Protein AF-A0A973RS34-F1 (afdb_monomer_lite)

Radius of gyration: 15.55 Å; chains: 1; bounding box: 41×17×44 Å

Foldseek 3Di:
DDPPQDWDWDQQPQPRDTDTWGFPDWDDDPPDTDTHTDCVSSVVVNCVSVVPPPPPD

Sequence (57 aa):
MASLGTHVPVECPVCDEPVRLPIADVSTSRSALTVQIDTAPLHAHVAEHRAPAGAAT

pLDDT: mean 80.37, std 16.07, range [40.09, 92.5]

Secondary structure (DSSP, 8-state):
------EEEEE-TTT--EEEEEEEEEEEETTEEEEEE--HHHHHHHHHHHS-TT---

Structure (mmCIF, N/CA/C/O backbone):
data_AF-A0A973RS34-F1
#
_entry.id   AF-A0A973RS34-F1
#
loop_
_atom_site.group_PDB
_atom_site.id
_atom_site.type_symbol
_atom_site.label_atom_id
_atom_site.label_alt_id
_atom_site.label_comp_id
_atom_site.label_asym_id
_atom_site.label_entity_id
_atom_site.label_seq_id
_atom_site.pdbx_PDB_ins_code
_atom_site.Cartn_x
_atom_site.Cartn_y
_atom_site.Cartn_z
_atom_site.occupancy
_atom_site.B_iso_or_equiv
_atom_site.auth_seq_id
_atom_site.auth_comp_id
_atom_site.auth_asym_id
_atom_site.auth_atom_id
_atom_site.pdbx_PDB_model_num
ATOM 1 N N . MET A 1 1 ? 12.027 -5.610 22.286 1.00 40.09 1 MET A N 1
ATOM 2 C CA . MET A 1 1 ? 10.626 -5.236 22.004 1.00 40.09 1 MET A CA 1
ATOM 3 C C . MET A 1 1 ? 10.472 -5.223 20.494 1.00 40.09 1 MET A C 1
ATOM 5 O O . MET A 1 1 ? 11.026 -4.341 19.858 1.00 40.09 1 MET A O 1
ATOM 9 N N . ALA A 1 2 ? 9.873 -6.261 19.910 1.00 40.56 2 ALA A N 1
ATOM 10 C CA . ALA A 1 2 ? 9.655 -6.310 18.468 1.00 40.56 2 ALA A CA 1
ATOM 11 C C . ALA A 1 2 ? 8.386 -5.513 18.169 1.00 40.56 2 ALA A C 1
ATOM 13 O O . ALA A 1 2 ? 7.286 -5.967 18.480 1.00 40.56 2 ALA A O 1
ATOM 14 N N . SER A 1 3 ? 8.540 -4.307 17.627 1.00 51.00 3 SER A N 1
ATOM 15 C CA . SER A 1 3 ? 7.429 -3.611 16.992 1.00 51.00 3 SER A CA 1
ATOM 16 C C . SER A 1 3 ? 6.977 -4.497 15.837 1.00 51.00 3 SER A C 1
ATOM 18 O O . SER A 1 3 ? 7.663 -4.589 14.820 1.00 51.00 3 SER A O 1
ATOM 20 N N . LEU A 1 4 ? 5.856 -5.200 16.003 1.00 50.69 4 LEU A N 1
ATOM 21 C CA . LEU A 1 4 ? 5.097 -5.739 14.881 1.00 50.69 4 LEU A CA 1
ATOM 22 C C . LEU A 1 4 ? 4.595 -4.513 14.118 1.00 50.69 4 LEU A C 1
ATOM 24 O O . LEU A 1 4 ? 3.485 -4.054 14.354 1.00 50.69 4 LEU A O 1
ATOM 28 N N . GLY A 1 5 ? 5.459 -3.897 13.306 1.00 62.91 5 GLY A N 1
ATOM 29 C CA . GLY A 1 5 ? 5.059 -2.816 12.421 1.00 62.91 5 GLY A CA 1
ATOM 30 C C . GLY A 1 5 ? 3.897 -3.353 11.605 1.00 62.91 5 GLY A C 1
ATOM 31 O O . GLY A 1 5 ? 4.057 -4.342 10.884 1.00 62.91 5 GLY A O 1
ATOM 32 N N . THR A 1 6 ? 2.709 -2.800 11.807 1.00 81.25 6 THR A N 1
ATOM 33 C CA . THR A 1 6 ? 1.527 -3.249 11.087 1.00 81.25 6 THR A CA 1
ATOM 34 C C . THR A 1 6 ? 1.704 -2.792 9.646 1.00 81.25 6 THR A C 1
ATOM 36 O O . THR A 1 6 ? 1.718 -1.594 9.370 1.00 81.25 6 THR A O 1
ATOM 39 N N . HIS A 1 7 ? 1.922 -3.745 8.742 1.00 86.94 7 HIS A N 1
ATOM 40 C CA . HIS A 1 7 ? 2.035 -3.493 7.309 1.00 86.94 7 HIS A CA 1
ATOM 41 C C . HIS A 1 7 ? 0.826 -4.097 6.604 1.00 86.94 7 HIS A C 1
ATOM 43 O O . HIS A 1 7 ? 0.358 -5.172 6.984 1.00 86.94 7 HIS A O 1
ATOM 49 N N . VAL A 1 8 ? 0.358 -3.431 5.554 1.00 88.38 8 VAL A N 1
ATOM 50 C CA . VAL A 1 8 ? -0.686 -3.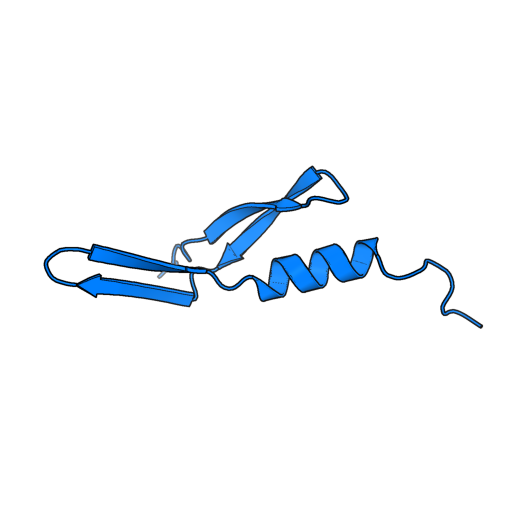943 4.666 1.00 88.38 8 VAL A CA 1
ATOM 51 C C . VAL A 1 8 ? -0.013 -4.472 3.397 1.00 88.38 8 VAL A C 1
ATOM 53 O O . VAL A 1 8 ? 0.738 -3.723 2.766 1.00 88.38 8 VAL A O 1
ATOM 56 N N . PRO A 1 9 ? -0.215 -5.749 3.027 1.00 88.75 9 PRO A N 1
ATOM 57 C CA . PRO A 1 9 ? 0.239 -6.249 1.738 1.00 88.75 9 PRO A CA 1
ATOM 58 C C . PRO A 1 9 ? -0.653 -5.679 0.630 1.00 88.75 9 PRO A C 1
ATOM 60 O O . PRO A 1 9 ? -1.877 -5.765 0.715 1.00 88.75 9 PRO A O 1
ATOM 63 N N . VAL A 1 10 ? -0.041 -5.101 -0.400 1.00 90.50 10 VAL A N 1
ATOM 64 C CA . VAL A 1 10 ? -0.723 -4.603 -1.600 1.00 90.50 10 VAL A CA 1
ATOM 65 C C . VAL A 1 10 ? -0.015 -5.160 -2.826 1.00 90.50 10 VAL A C 1
ATOM 67 O O . VAL A 1 10 ? 1.210 -5.120 -2.898 1.00 90.50 10 VAL A O 1
ATOM 70 N N . GLU A 1 11 ? -0.772 -5.688 -3.781 1.00 92.50 11 GLU A N 1
ATOM 71 C CA . GLU A 1 11 ? -0.224 -6.210 -5.036 1.00 92.50 11 GLU A CA 1
ATOM 72 C C . GLU A 1 11 ? 0.246 -5.057 -5.932 1.00 92.50 11 GLU A C 1
ATOM 74 O O . GLU A 1 11 ? -0.473 -4.076 -6.151 1.00 92.50 11 GLU A O 1
ATOM 79 N N . CYS A 1 12 ? 1.478 -5.151 -6.432 1.00 89.62 12 CYS A N 1
ATOM 80 C CA . CYS A 1 12 ? 2.007 -4.196 -7.392 1.00 89.62 12 CYS A CA 1
ATOM 81 C C . CYS A 1 12 ? 1.259 -4.345 -8.728 1.00 89.62 12 CYS A C 1
ATOM 83 O O . CYS A 1 12 ? 1.283 -5.426 -9.308 1.00 89.62 12 CYS A O 1
ATOM 85 N N . PRO A 1 13 ? 0.676 -3.276 -9.298 1.00 86.88 13 PRO A N 1
ATOM 86 C CA . PRO A 1 13 ? -0.084 -3.364 -10.549 1.00 86.88 13 PRO A CA 1
ATOM 87 C C . PRO A 1 13 ? 0.782 -3.589 -11.804 1.00 86.88 13 PRO A C 1
ATOM 89 O O . PRO A 1 13 ? 0.251 -3.577 -12.911 1.00 86.88 13 PRO A O 1
ATOM 92 N N . VAL A 1 14 ? 2.109 -3.702 -11.658 1.00 90.06 14 VAL A N 1
ATOM 93 C CA . VAL A 1 14 ? 3.052 -3.860 -12.780 1.00 90.06 14 VAL A CA 1
ATOM 94 C C . VAL A 1 14 ? 3.681 -5.250 -12.816 1.00 90.06 14 VAL A C 1
ATOM 96 O O . VAL A 1 14 ? 3.800 -5.825 -13.893 1.00 90.06 14 VAL A O 1
ATOM 99 N N . CYS A 1 15 ? 4.105 -5.769 -11.662 1.00 89.88 15 CYS A N 1
ATOM 100 C CA . CYS A 1 15 ? 4.783 -7.062 -11.551 1.00 89.88 15 CYS A CA 1
ATOM 101 C C . CYS A 1 15 ? 3.987 -8.115 -10.765 1.00 89.88 15 CYS A C 1
ATOM 103 O O . CYS A 1 15 ? 4.499 -9.214 -10.568 1.00 89.88 15 CYS A O 1
ATOM 105 N N . ASP A 1 16 ? 2.791 -7.771 -10.273 1.00 91.81 16 ASP A N 1
ATOM 106 C CA . ASP A 1 16 ? 1.928 -8.622 -9.439 1.00 91.81 16 ASP A CA 1
ATOM 107 C C . ASP A 1 16 ? 2.598 -9.123 -8.136 1.00 91.81 16 ASP A C 1
ATOM 109 O O . ASP A 1 16 ? 2.075 -9.995 -7.443 1.00 91.81 16 ASP A O 1
ATOM 113 N N . GLU 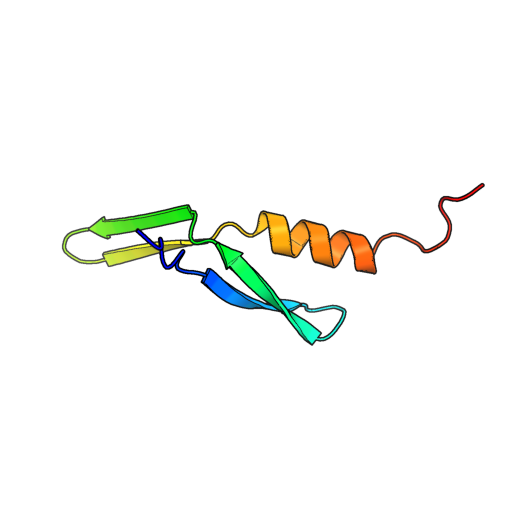A 1 17 ? 3.748 -8.557 -7.743 1.00 90.12 17 GLU A N 1
ATOM 114 C CA . GLU A 1 17 ? 4.406 -8.897 -6.478 1.00 90.12 17 GLU A CA 1
ATOM 115 C C . GLU A 1 17 ? 3.772 -8.169 -5.278 1.00 90.12 17 GLU A C 1
ATOM 117 O O . GLU A 1 17 ? 3.390 -6.997 -5.378 1.00 90.12 17 GLU A O 1
ATOM 122 N N . PRO A 1 18 ? 3.693 -8.821 -4.102 1.00 89.25 18 PRO A N 1
ATOM 123 C CA . PRO A 1 18 ? 3.153 -8.207 -2.895 1.00 89.25 18 PRO A CA 1
ATOM 124 C C . PRO A 1 18 ? 4.146 -7.215 -2.268 1.00 89.25 18 PRO A C 1
ATOM 126 O O . PRO A 1 18 ? 5.183 -7.596 -1.723 1.00 89.25 18 PRO A O 1
ATOM 129 N N . VAL A 1 19 ? 3.780 -5.934 -2.245 1.00 90.31 19 VAL A N 1
ATOM 130 C CA . VAL A 1 19 ? 4.530 -4.855 -1.590 1.00 90.31 19 VAL A CA 1
ATOM 131 C C . VAL A 1 19 ? 3.964 -4.605 -0.192 1.00 90.31 19 VAL A C 1
ATOM 133 O O . VAL A 1 19 ? 2.757 -4.455 0.000 1.00 90.31 19 VAL A O 1
ATOM 136 N N . ARG A 1 20 ? 4.838 -4.554 0.818 1.00 90.62 20 ARG A N 1
ATOM 137 C CA . ARG A 1 20 ? 4.447 -4.278 2.209 1.00 90.62 20 ARG A CA 1
ATOM 138 C C . ARG A 1 20 ? 4.415 -2.777 2.464 1.00 90.62 20 ARG A C 1
ATOM 140 O O . ARG A 1 20 ? 5.467 -2.146 2.524 1.00 90.62 20 ARG A O 1
ATOM 147 N N . LEU A 1 21 ? 3.222 -2.225 2.668 1.00 91.19 21 LEU A N 1
ATOM 148 C CA . LEU A 1 21 ? 3.040 -0.802 2.953 1.00 91.19 21 LEU A CA 1
ATOM 149 C C . LEU A 1 21 ? 2.903 -0.561 4.457 1.00 91.19 21 LEU A C 1
ATOM 151 O O . LEU A 1 21 ? 2.061 -1.206 5.089 1.00 91.19 21 LEU A O 1
ATOM 155 N N . PRO A 1 22 ? 3.713 0.324 5.060 1.00 89.69 22 PRO A N 1
ATOM 156 C CA . PRO A 1 22 ? 3.601 0.621 6.476 1.00 89.69 22 PRO A CA 1
ATOM 157 C C . PRO A 1 22 ? 2.354 1.467 6.750 1.00 89.69 22 PRO A C 1
ATOM 159 O O . PRO A 1 22 ? 1.996 2.363 5.983 1.00 89.69 22 PRO A O 1
ATOM 162 N N . ILE A 1 23 ? 1.686 1.188 7.868 1.00 89.56 23 ILE A N 1
ATOM 163 C CA . ILE A 1 23 ? 0.619 2.055 8.366 1.00 89.56 23 ILE A CA 1
ATOM 164 C C . ILE A 1 23 ? 1.268 3.278 9.017 1.00 89.56 23 ILE A C 1
ATOM 166 O O . ILE A 1 23 ? 2.008 3.142 9.991 1.00 89.56 23 ILE A O 1
ATOM 170 N N . ALA A 1 24 ? 1.000 4.457 8.460 1.00 87.69 24 ALA A N 1
ATOM 171 C CA . ALA A 1 24 ? 1.540 5.727 8.929 1.00 87.69 24 ALA A CA 1
ATOM 172 C C . ALA A 1 24 ? 0.818 6.223 10.186 1.00 87.69 24 ALA A C 1
ATOM 174 O O . ALA A 1 24 ? 1.461 6.677 11.127 1.00 87.69 24 ALA A O 1
ATOM 175 N N . ASP A 1 25 ? -0.513 6.119 10.201 1.00 87.06 25 ASP A N 1
ATOM 176 C CA . ASP A 1 25 ? -1.340 6.570 11.317 1.00 87.06 25 ASP A CA 1
ATOM 177 C C . ASP A 1 25 ? -2.616 5.732 11.427 1.00 87.06 25 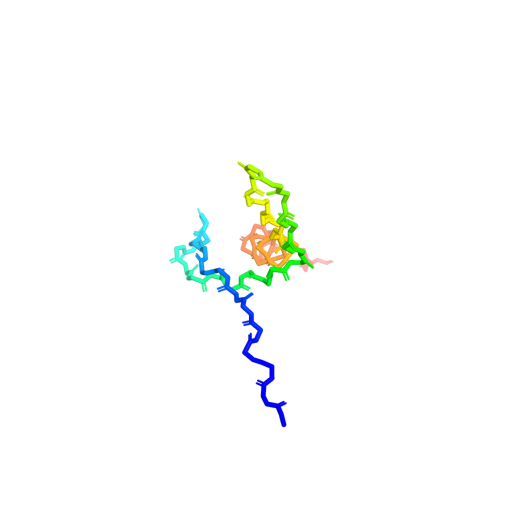ASP A C 1
ATOM 179 O O . ASP A 1 25 ? -3.187 5.283 10.427 1.00 87.06 25 ASP A O 1
ATOM 183 N N . VAL A 1 26 ? -3.069 5.522 12.661 1.00 85.75 26 VAL A N 1
ATOM 184 C CA . VAL A 1 26 ? -4.370 4.922 12.950 1.00 85.75 26 VAL A CA 1
ATOM 185 C C . VAL A 1 26 ? -5.109 5.864 13.879 1.00 85.75 26 VAL A C 1
ATOM 187 O O . VAL A 1 26 ? -4.783 5.975 15.060 1.00 85.75 26 VAL A O 1
ATOM 190 N N . SER A 1 27 ? -6.149 6.500 13.352 1.00 86.75 27 SER A N 1
ATOM 191 C CA . SER A 1 27 ? -7.000 7.396 14.116 1.00 86.75 27 SER A CA 1
ATOM 192 C C . SER A 1 27 ? -8.339 6.725 14.385 1.00 86.75 27 SER A C 1
ATOM 194 O O . SER A 1 27 ? -9.125 6.442 13.478 1.00 86.75 27 SER A O 1
ATOM 196 N N . THR A 1 28 ? -8.609 6.455 15.658 1.00 87.88 28 THR A N 1
ATOM 197 C CA . THR A 1 28 ? -9.918 5.994 16.119 1.00 87.88 28 THR A CA 1
ATOM 198 C C . THR A 1 28 ? -10.714 7.182 16.632 1.00 87.88 28 THR A C 1
ATOM 200 O O . THR A 1 28 ? -10.429 7.716 17.704 1.00 87.88 28 THR A O 1
ATOM 203 N N . SER A 1 29 ? -11.746 7.572 15.892 1.00 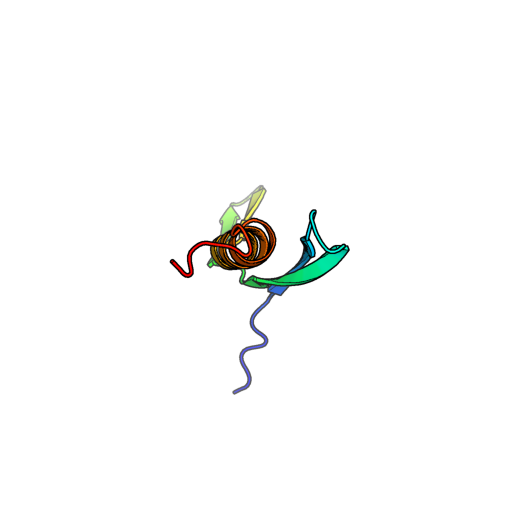88.62 29 SER A N 1
ATOM 204 C CA . SER A 1 29 ? -12.799 8.444 16.402 1.00 88.62 29 SER A CA 1
ATOM 205 C C . SER A 1 29 ? -13.977 7.600 16.888 1.00 88.62 29 SER A C 1
ATOM 207 O O . SER A 1 29 ? -14.130 6.437 16.520 1.00 88.62 29 SER A O 1
ATOM 209 N N . ARG A 1 30 ? -14.848 8.192 17.707 1.00 84.81 30 ARG A N 1
ATOM 210 C CA . ARG A 1 30 ? -15.952 7.534 18.436 1.00 84.81 30 ARG A CA 1
ATOM 211 C C . ARG A 1 30 ? -16.945 6.751 17.553 1.00 84.81 30 ARG A C 1
ATOM 213 O O . ARG A 1 30 ? -17.793 6.038 18.081 1.00 84.81 30 ARG A O 1
ATOM 220 N N . SER A 1 31 ? -16.863 6.892 16.231 1.00 86.19 31 SER A N 1
ATOM 221 C CA . SER A 1 31 ? -17.699 6.187 15.248 1.00 86.19 31 SER A CA 1
ATOM 222 C C . SER A 1 31 ? -16.952 5.773 13.973 1.00 86.19 31 SER A C 1
ATOM 224 O O . SER A 1 31 ? -17.582 5.261 13.055 1.00 86.19 31 SER A O 1
ATOM 226 N N . ALA A 1 32 ? -15.638 5.999 13.884 1.00 84.25 32 ALA A N 1
ATOM 227 C CA . ALA A 1 32 ? -14.876 5.743 12.665 1.00 84.25 32 ALA A CA 1
ATOM 228 C C . ALA A 1 32 ? -13.445 5.309 12.986 1.00 84.25 32 ALA A C 1
ATOM 230 O O . ALA A 1 32 ? -12.766 5.929 13.805 1.00 84.25 32 ALA A O 1
ATOM 231 N N . LEU A 1 33 ? -12.996 4.257 12.305 1.00 89.69 33 LEU A N 1
ATOM 232 C CA . LEU A 1 33 ? -11.602 3.840 12.265 1.00 89.69 33 LEU A CA 1
ATOM 233 C C . LEU A 1 33 ? -11.009 4.343 10.947 1.00 89.69 33 LEU A C 1
ATOM 235 O O . LEU A 1 33 ? -11.388 3.860 9.881 1.00 89.69 33 LEU A O 1
ATOM 239 N N . THR A 1 34 ? -10.091 5.299 11.029 1.00 89.06 34 THR A N 1
ATOM 240 C CA . THR A 1 34 ? -9.336 5.791 9.877 1.00 89.06 34 THR A CA 1
ATOM 241 C C . THR A 1 34 ? -7.930 5.218 9.941 1.00 89.06 34 THR A C 1
ATOM 243 O O . THR A 1 34 ? -7.231 5.388 10.937 1.00 89.06 34 THR A O 1
ATOM 246 N N . VAL A 1 35 ? -7.511 4.548 8.871 1.00 89.75 35 VAL A N 1
ATOM 247 C CA . VAL A 1 35 ? -6.156 4.010 8.726 1.00 89.75 35 VAL A CA 1
ATOM 248 C C . VAL A 1 35 ? -5.481 4.758 7.586 1.00 89.75 35 VAL A C 1
ATOM 250 O O . VAL A 1 35 ? -5.961 4.726 6.454 1.00 89.75 35 VAL A O 1
ATOM 253 N N . GLN A 1 36 ? -4.384 5.444 7.884 1.00 89.12 36 GLN A N 1
ATOM 254 C CA . GLN A 1 36 ? -3.541 6.090 6.887 1.00 89.12 36 GLN A CA 1
ATOM 255 C C . GLN A 1 36 ? -2.380 5.154 6.560 1.00 89.12 36 GLN A C 1
ATOM 257 O O . GLN A 1 36 ? -1.602 4.783 7.437 1.00 89.12 36 GLN A O 1
ATOM 262 N N . ILE A 1 37 ? -2.275 4.756 5.297 1.00 91.81 37 ILE A N 1
ATOM 263 C CA . ILE A 1 37 ? -1.221 3.868 4.802 1.00 91.81 37 ILE A CA 1
ATOM 264 C C . ILE A 1 37 ? -0.227 4.719 4.015 1.00 91.81 37 ILE A C 1
ATOM 266 O O . ILE A 1 37 ? -0.636 5.516 3.170 1.00 91.81 37 ILE A O 1
ATOM 270 N N . ASP A 1 38 ? 1.066 4.548 4.279 1.00 91.06 38 ASP A N 1
ATOM 271 C CA . ASP A 1 38 ? 2.111 5.175 3.477 1.00 91.06 38 ASP A CA 1
ATOM 272 C C . ASP A 1 38 ? 2.264 4.407 2.156 1.00 91.06 38 ASP A C 1
ATOM 274 O O . ASP A 1 38 ? 2.707 3.256 2.120 1.00 91.06 38 ASP A O 1
ATOM 278 N N . THR A 1 39 ? 1.870 5.044 1.053 1.00 89.31 39 THR A N 1
ATOM 279 C CA . THR A 1 39 ? 1.975 4.475 -0.296 1.00 89.31 39 THR A CA 1
ATOM 280 C C . THR A 1 39 ? 3.261 4.870 -1.022 1.00 89.31 39 THR A C 1
ATOM 282 O O . THR A 1 39 ? 3.465 4.440 -2.159 1.00 89.31 39 THR A O 1
ATOM 285 N N . ALA A 1 40 ? 4.156 5.650 -0.405 1.00 88.50 40 ALA A N 1
ATOM 286 C CA . ALA A 1 40 ? 5.453 5.993 -0.982 1.00 88.50 40 ALA A CA 1
ATOM 287 C C . ALA A 1 40 ? 6.285 4.758 -1.379 1.00 88.50 40 ALA A C 1
ATOM 289 O O . ALA A 1 40 ? 6.799 4.764 -2.500 1.00 88.50 40 ALA A O 1
ATOM 290 N N . PRO A 1 41 ? 6.385 3.675 -0.574 1.00 87.31 41 PRO A N 1
ATOM 291 C CA . PRO A 1 41 ? 7.104 2.474 -1.000 1.00 87.31 41 PRO A CA 1
ATOM 292 C C . PRO A 1 41 ? 6.458 1.780 -2.208 1.00 87.31 41 PRO A C 1
ATOM 294 O O . PRO A 1 41 ? 7.183 1.273 -3.060 1.00 87.31 41 PRO A O 1
ATOM 297 N N . LEU A 1 42 ? 5.124 1.813 -2.347 1.00 90.88 42 LEU A N 1
ATOM 298 C CA . LEU A 1 42 ? 4.453 1.306 -3.553 1.00 90.88 42 LEU A CA 1
ATOM 299 C C . LEU A 1 42 ? 4.827 2.143 -4.777 1.00 90.88 42 LEU A C 1
ATOM 301 O O . LEU A 1 42 ? 5.163 1.597 -5.823 1.00 90.88 42 LEU A O 1
ATOM 305 N N . HIS A 1 43 ? 4.782 3.472 -4.648 1.00 90.50 43 HIS A N 1
ATOM 306 C CA . HIS A 1 43 ? 5.135 4.382 -5.736 1.00 90.50 43 HIS A CA 1
ATOM 307 C C . HIS A 1 43 ? 6.600 4.243 -6.152 1.00 90.50 43 HIS A C 1
ATOM 309 O O . HIS A 1 43 ? 6.879 4.256 -7.347 1.00 90.50 43 HIS A O 1
ATOM 315 N N . ALA A 1 44 ? 7.519 4.080 -5.197 1.00 88.62 44 ALA A N 1
ATOM 316 C CA . ALA A 1 44 ? 8.930 3.842 -5.479 1.00 88.62 44 ALA A CA 1
ATOM 317 C C . ALA A 1 44 ? 9.126 2.519 -6.233 1.00 88.62 44 ALA A C 1
ATOM 319 O O . ALA A 1 44 ? 9.738 2.516 -7.294 1.00 88.62 44 ALA A O 1
ATOM 320 N N . HIS A 1 45 ? 8.518 1.431 -5.755 1.00 91.38 45 HIS A N 1
ATOM 321 C CA . HIS A 1 45 ? 8.611 0.122 -6.400 1.00 91.38 45 HIS A CA 1
ATOM 322 C C . HIS A 1 45 ? 8.028 0.127 -7.823 1.00 91.38 45 HIS A C 1
ATOM 324 O O . HIS A 1 45 ? 8.655 -0.340 -8.769 1.00 91.38 45 HIS A O 1
ATOM 330 N N . VAL A 1 46 ? 6.848 0.728 -8.016 1.00 89.88 46 VAL A N 1
ATOM 331 C CA . VAL A 1 46 ? 6.251 0.908 -9.351 1.00 89.88 46 VAL A CA 1
ATOM 332 C C . VAL A 1 46 ? 7.143 1.774 -10.244 1.00 89.88 46 VAL A C 1
ATOM 334 O O . VAL A 1 46 ? 7.243 1.515 -11.444 1.00 89.88 46 VAL A O 1
ATOM 337 N N . ALA A 1 47 ? 7.797 2.796 -9.687 1.00 87.50 47 ALA A N 1
ATOM 338 C CA . ALA A 1 47 ? 8.731 3.628 -10.431 1.00 87.50 47 ALA A CA 1
ATOM 339 C C . ALA A 1 47 ? 9.975 2.849 -10.876 1.00 87.50 47 ALA A C 1
ATOM 341 O O . ALA A 1 47 ? 1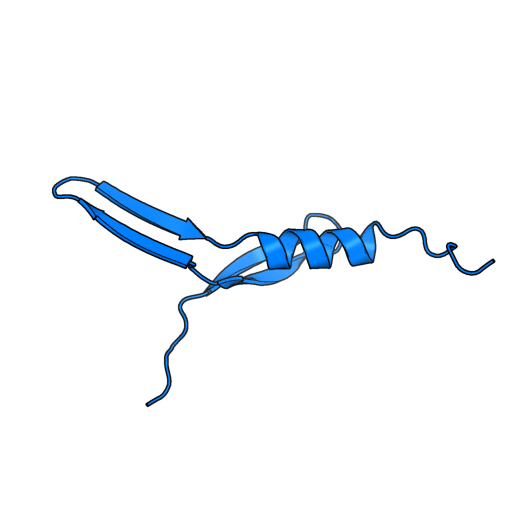0.456 3.125 -11.968 1.00 87.50 47 ALA A O 1
ATOM 342 N N . GLU A 1 48 ? 10.454 1.861 -10.117 1.00 87.69 48 GLU A N 1
ATOM 343 C CA . GLU A 1 48 ? 11.543 0.974 -10.556 1.00 87.69 48 GLU A CA 1
ATOM 344 C C . GLU A 1 48 ? 11.139 0.132 -11.773 1.00 87.69 48 GLU A C 1
ATOM 346 O O . GLU A 1 48 ? 11.913 0.018 -12.720 1.00 87.69 48 GLU A O 1
ATOM 351 N N . HIS A 1 49 ? 9.904 -0.379 -11.810 1.00 83.38 49 HIS A N 1
ATOM 352 C CA . HIS A 1 49 ? 9.396 -1.131 -12.969 1.00 83.38 49 HIS A CA 1
ATOM 353 C C . HIS A 1 49 ? 9.074 -0.247 -14.174 1.00 83.38 49 HIS A C 1
ATOM 355 O O . HIS A 1 49 ? 9.161 -0.683 -15.321 1.00 83.38 49 HIS A O 1
ATOM 361 N N . ARG A 1 50 ? 8.658 0.999 -13.923 1.00 73.81 50 ARG A N 1
ATOM 362 C CA . ARG A 1 50 ? 8.325 1.972 -14.970 1.00 73.81 50 ARG A CA 1
ATOM 363 C C . ARG A 1 50 ? 9.541 2.763 -15.447 1.00 73.81 50 ARG A C 1
ATOM 365 O O . ARG A 1 50 ? 9.457 3.399 -16.500 1.00 73.81 50 ARG A O 1
ATOM 372 N N . ALA A 1 51 ? 10.641 2.757 -14.695 1.00 64.06 51 ALA A N 1
ATOM 373 C CA . ALA A 1 51 ? 11.882 3.376 -15.119 1.00 64.06 51 ALA A CA 1
ATOM 374 C C . ALA A 1 51 ? 12.256 2.755 -16.471 1.00 64.06 51 ALA A C 1
ATOM 376 O O . ALA A 1 51 ? 12.387 1.533 -16.568 1.00 64.06 51 ALA A O 1
ATOM 377 N N . PRO A 1 52 ? 12.369 3.557 -17.545 1.00 54.78 52 PRO A N 1
ATOM 378 C CA . PRO A 1 52 ? 12.791 3.016 -18.820 1.00 54.78 52 PRO A CA 1
ATOM 379 C C . PRO A 1 52 ? 14.155 2.375 -18.584 1.00 54.78 52 PRO A C 1
ATOM 381 O O . PRO A 1 52 ? 15.053 3.025 -18.048 1.00 54.78 52 PRO A O 1
ATOM 384 N N . ALA A 1 53 ? 14.319 1.121 -19.001 1.00 55.94 53 ALA A N 1
ATOM 385 C CA . ALA A 1 53 ? 15.577 0.375 -18.936 1.00 55.94 53 ALA A CA 1
ATOM 386 C C . ALA A 1 53 ? 16.724 1.012 -19.768 1.00 55.94 53 ALA A C 1
ATOM 388 O O . ALA A 1 53 ? 17.658 0.329 -20.171 1.00 55.94 53 ALA A O 1
ATOM 389 N N . GLY A 1 54 ? 16.660 2.312 -20.068 1.00 46.22 54 GLY A N 1
ATOM 390 C CA . GLY A 1 54 ? 17.498 3.021 -21.023 1.00 46.22 54 GLY A CA 1
ATOM 391 C C . GLY A 1 54 ? 17.689 4.502 -20.697 1.00 46.22 54 GLY A C 1
ATOM 392 O O . GLY A 1 54 ? 17.641 5.325 -21.602 1.00 46.22 54 GLY A O 1
ATOM 393 N N . ALA A 1 55 ? 17.919 4.855 -19.430 1.00 45.28 55 ALA A N 1
ATOM 394 C CA . ALA A 1 55 ? 18.599 6.110 -19.081 1.00 45.28 55 ALA A CA 1
ATOM 395 C C . ALA A 1 55 ? 20.045 5.828 -18.634 1.00 45.28 55 ALA A C 1
ATOM 397 O O . ALA A 1 55 ? 20.526 6.339 -17.629 1.00 45.28 55 ALA A O 1
ATOM 398 N N . ALA A 1 56 ? 20.718 4.958 -19.384 1.00 45.66 56 ALA A N 1
ATOM 399 C CA . ALA A 1 56 ? 22.167 4.889 -19.439 1.00 45.66 56 ALA A CA 1
ATOM 400 C C . ALA A 1 56 ? 22.559 5.251 -20.877 1.00 45.66 56 ALA A C 1
ATOM 402 O O . ALA A 1 56 ? 22.619 4.391 -21.753 1.00 45.66 56 ALA 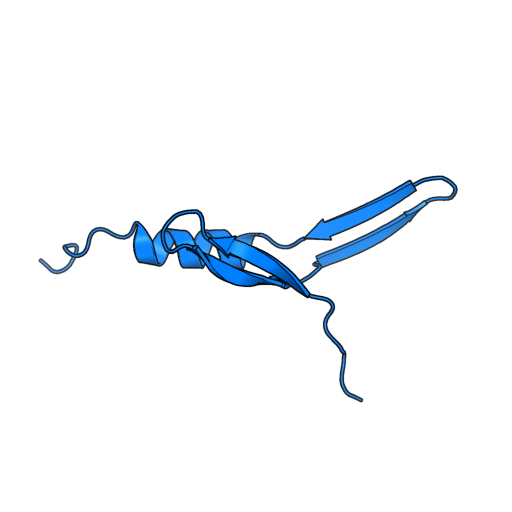A O 1
ATOM 403 N N . THR A 1 57 ? 22.741 6.545 -21.117 1.00 48.19 57 THR A N 1
ATOM 404 C CA . THR A 1 57 ? 23.473 7.101 -22.264 1.00 48.19 57 THR A CA 1
ATOM 405 C C . THR A 1 57 ? 24.454 8.114 -21.728 1.00 48.19 57 THR A C 1
ATOM 407 O O . THR A 1 57 ? 24.013 8.917 -20.874 1.00 48.19 57 THR A O 1
#